Protein AF-A0A1G2HFY3-F1 (afdb_monomer)

Nearest PDB structures (foldseek):
  5mmm-assembly1_y  TM=8.370E-01  e=3.121E-04  Spinacia oleracea
  6eri-assembly1_BV  TM=7.528E-01  e=1.557E-04  Spinacia oleracea
  5x8r-assembly1_y  TM=8.459E-01  e=1.038E-03  Spinacia oleracea
  8dg5-assembly1_K  TM=4.326E-01  e=1.440E-01  Drosophila melanogaster
  6sgb-assembly1_CE  TM=4.659E-01  e=5.102E-01  Trypanosoma brucei brucei

Mean predicted aligned error: 10.02 Å

Secondary structure (DSSP, 8-state):
--HHHHHHHHHHHHHHHTT----S--TT-S--S-EEEEEEEEE---SSS-EEEEEEEEEPSSS-EEEEEEEESSHHHHHHHHHHHHHHHHHHHHHHHHHHHHHHHHHHHHHHHHSHHHHHHHHHHHTT-

pLDDT: mean 80.32, std 14.84, range [46.88, 96.19]

Structure (mmCIF, N/CA/C/O backbone):
data_AF-A0A1G2HFY3-F1
#
_entry.id   AF-A0A1G2HFY3-F1
#
loop_
_atom_site.group_PDB
_atom_site.id
_atom_site.type_symbol
_atom_site.label_atom_id
_atom_site.label_alt_id
_atom_site.label_comp_id
_atom_site.label_asym_id
_atom_site.label_entity_id
_atom_site.label_seq_id
_atom_site.pdbx_PDB_ins_code
_atom_site.Cartn_x
_atom_site.Cartn_y
_atom_site.Cartn_z
_atom_site.occupancy
_atom_site.B_iso_or_equiv
_atom_site.auth_seq_id
_atom_site.auth_comp_id
_atom_site.auth_asym_id
_atom_site.auth_atom_id
_atom_site.pdbx_PDB_model_num
ATOM 1 N N . LEU A 1 1 ? -9.058 10.378 15.300 1.00 69.94 1 LEU A N 1
ATOM 2 C CA . LEU A 1 1 ? -8.125 9.244 15.103 1.00 69.94 1 LEU A CA 1
ATOM 3 C C . LEU A 1 1 ? -7.129 9.253 16.255 1.00 69.94 1 LEU A C 1
ATOM 5 O O . LEU A 1 1 ? -6.521 10.297 16.460 1.00 69.94 1 LEU A O 1
ATOM 9 N N . THR A 1 2 ? -7.012 8.173 17.028 1.00 87.06 2 THR A N 1
ATOM 10 C CA . THR A 1 2 ? -6.036 8.085 18.130 1.00 87.06 2 THR A CA 1
ATOM 11 C C . THR A 1 2 ? -4.617 7.875 17.593 1.0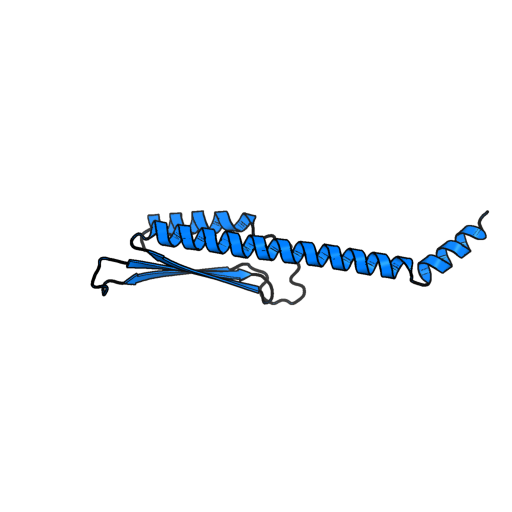0 87.06 2 THR A C 1
ATOM 13 O O . THR A 1 2 ? -4.435 7.358 16.486 1.00 87.06 2 THR A O 1
ATOM 16 N N . ASP A 1 3 ? -3.602 8.228 18.381 1.00 90.31 3 ASP A N 1
ATOM 17 C CA . ASP A 1 3 ? -2.189 8.063 17.996 1.00 90.31 3 ASP A CA 1
ATOM 18 C C . ASP A 1 3 ? -1.782 6.598 17.800 1.00 90.31 3 ASP A C 1
ATOM 20 O O . ASP A 1 3 ? -0.955 6.281 16.941 1.00 90.31 3 ASP A O 1
ATOM 24 N N . SER A 1 4 ? -2.426 5.681 18.526 1.00 89.44 4 SER A N 1
ATOM 25 C CA . SER A 1 4 ? -2.249 4.238 18.350 1.00 89.44 4 SER A CA 1
ATOM 26 C C . SER A 1 4 ? -2.654 3.774 16.948 1.00 89.44 4 SER A C 1
ATOM 28 O O . SER A 1 4 ? -1.927 3.016 16.309 1.00 89.44 4 SER A O 1
ATOM 30 N N . ILE A 1 5 ? -3.780 4.276 16.434 1.00 89.12 5 ILE A N 1
ATOM 31 C CA . ILE A 1 5 ? -4.275 3.929 15.098 1.00 89.12 5 ILE A CA 1
ATOM 32 C C . ILE A 1 5 ? -3.377 4.547 14.022 1.00 89.12 5 ILE A C 1
ATOM 34 O O . ILE A 1 5 ? -3.041 3.878 13.050 1.00 89.12 5 ILE A O 1
ATOM 38 N N . ARG A 1 6 ? -2.924 5.795 14.208 1.00 90.25 6 ARG A N 1
ATOM 39 C CA . ARG A 1 6 ? -1.967 6.439 13.288 1.00 90.25 6 ARG A CA 1
ATOM 40 C C . ARG A 1 6 ? -0.672 5.642 13.170 1.00 90.25 6 ARG A C 1
ATOM 42 O O . ARG A 1 6 ? -0.218 5.377 12.062 1.00 90.25 6 ARG A O 1
ATOM 49 N N . THR A 1 7 ? -0.108 5.234 14.305 1.00 93.31 7 THR A N 1
ATOM 50 C CA . THR A 1 7 ? 1.109 4.412 14.347 1.00 93.31 7 THR A CA 1
ATOM 51 C C . THR A 1 7 ? 0.910 3.098 13.599 1.00 93.31 7 THR A C 1
ATOM 53 O O . THR A 1 7 ? 1.754 2.716 12.791 1.00 93.31 7 THR A O 1
ATOM 56 N N . TYR A 1 8 ? -0.237 2.449 13.803 1.00 92.62 8 TYR A N 1
ATOM 57 C CA . TYR A 1 8 ? -0.568 1.201 13.128 1.00 92.62 8 TYR A CA 1
ATOM 58 C C . TYR A 1 8 ? -0.697 1.371 11.606 1.00 92.62 8 TYR A C 1
ATOM 60 O O . TYR A 1 8 ? -0.080 0.623 10.851 1.00 92.62 8 TYR A O 1
ATOM 68 N N . ILE A 1 9 ? -1.423 2.391 11.139 1.00 91.69 9 ILE A N 1
ATOM 69 C CA . ILE A 1 9 ? -1.545 2.705 9.704 1.00 91.69 9 ILE A CA 1
ATOM 70 C C . ILE A 1 9 ? -0.170 2.960 9.090 1.00 91.69 9 ILE A C 1
ATOM 72 O O . ILE A 1 9 ? 0.139 2.412 8.031 1.00 91.69 9 ILE A O 1
ATOM 76 N N . ASN A 1 10 ? 0.666 3.759 9.756 1.00 91.25 10 ASN A N 1
ATOM 77 C CA . ASN A 1 10 ? 2.010 4.066 9.278 1.00 91.25 10 ASN A CA 1
ATOM 78 C C . ASN A 1 10 ? 2.852 2.794 9.164 1.00 91.25 10 ASN A C 1
ATOM 80 O O . ASN A 1 10 ? 3.444 2.556 8.118 1.00 91.25 10 ASN A O 1
ATOM 84 N N . GLN A 1 11 ? 2.827 1.930 10.181 1.00 93.56 11 GLN A N 1
ATOM 85 C CA . GLN A 1 11 ? 3.529 0.646 10.154 1.00 93.56 11 GLN A CA 1
ATOM 86 C C . GLN A 1 11 ? 3.097 -0.217 8.958 1.00 93.56 11 GLN A C 1
ATOM 88 O O . GLN A 1 11 ? 3.946 -0.719 8.218 1.00 93.56 11 GLN A O 1
ATOM 93 N N . LYS A 1 12 ? 1.786 -0.364 8.729 1.00 90.81 12 LYS A N 1
ATOM 94 C CA . LYS A 1 12 ? 1.255 -1.160 7.609 1.00 90.81 12 LYS A CA 1
ATOM 95 C C . LYS A 1 12 ? 1.554 -0.534 6.251 1.00 90.81 12 LYS A C 1
ATOM 97 O O . LYS A 1 12 ? 1.806 -1.262 5.295 1.00 90.81 12 LYS A O 1
ATOM 102 N N . THR A 1 13 ? 1.575 0.791 6.169 1.00 87.75 13 THR A N 1
ATOM 103 C CA . THR A 1 13 ? 1.934 1.514 4.944 1.00 87.75 13 THR A CA 1
ATOM 104 C C . THR A 1 13 ? 3.420 1.336 4.628 1.00 87.75 13 THR A C 1
ATOM 106 O O . THR A 1 13 ? 3.754 0.987 3.501 1.00 87.75 13 THR A O 1
ATOM 109 N N . THR A 1 14 ? 4.308 1.441 5.621 1.00 89.44 14 THR A N 1
ATOM 110 C CA . THR A 1 14 ? 5.752 1.198 5.452 1.00 89.44 14 THR A CA 1
ATOM 111 C C . THR A 1 14 ? 6.055 -0.237 5.012 1.00 89.44 14 THR A C 1
ATOM 113 O O . THR A 1 14 ? 6.967 -0.469 4.221 1.00 89.44 14 THR A O 1
ATOM 116 N N . GLU A 1 15 ? 5.271 -1.235 5.438 1.00 89.88 15 GLU A N 1
ATOM 117 C CA . GLU A 1 15 ? 5.416 -2.604 4.917 1.00 89.88 15 GLU A CA 1
ATOM 118 C C . GLU A 1 15 ? 5.197 -2.703 3.397 1.00 89.88 15 GLU A C 1
ATOM 120 O O . GLU A 1 15 ? 5.703 -3.649 2.782 1.00 89.88 15 GLU A O 1
ATOM 125 N N . LEU A 1 16 ? 4.444 -1.779 2.789 1.00 88.00 16 LEU A N 1
ATOM 126 C CA . LEU A 1 16 ? 4.178 -1.762 1.349 1.00 88.00 16 LEU A CA 1
ATOM 127 C C . LEU A 1 16 ? 5.349 -1.197 0.539 1.00 88.00 16 LEU A C 1
ATOM 129 O O . LEU A 1 16 ? 5.491 -1.580 -0.626 1.00 88.00 16 LEU A O 1
ATOM 133 N N . ASP A 1 17 ? 6.229 -0.394 1.148 1.00 85.44 17 ASP A N 1
ATOM 134 C CA . ASP A 1 17 ? 7.382 0.233 0.481 1.00 85.44 17 ASP A CA 1
ATOM 135 C C . ASP A 1 17 ? 8.277 -0.799 -0.215 1.00 85.44 17 ASP A C 1
ATOM 137 O O . ASP A 1 17 ? 8.762 -0.577 -1.323 1.00 85.44 17 ASP A O 1
ATOM 141 N N . LYS A 1 18 ? 8.408 -2.002 0.360 1.00 84.50 18 LYS A N 1
ATOM 142 C CA . LYS A 1 18 ? 9.195 -3.105 -0.226 1.00 84.50 18 LYS A CA 1
ATOM 143 C C . LYS A 1 18 ? 8.696 -3.573 -1.601 1.00 84.50 18 LYS A C 1
ATOM 145 O O . LYS A 1 18 ? 9.437 -4.227 -2.334 1.00 84.50 18 LYS A O 1
ATOM 150 N N . PHE A 1 19 ? 7.442 -3.290 -1.954 1.00 82.62 19 PHE A N 1
ATOM 151 C CA . PHE A 1 19 ? 6.860 -3.634 -3.258 1.00 82.62 19 PHE A CA 1
ATOM 152 C C . PHE A 1 19 ? 6.886 -2.475 -4.251 1.00 82.62 19 PHE A C 1
ATOM 154 O O . PHE A 1 19 ? 6.655 -2.681 -5.447 1.00 82.62 19 PHE A O 1
ATOM 161 N N . ILE A 1 20 ? 7.187 -1.276 -3.768 1.00 78.62 20 ILE A N 1
ATOM 162 C CA . ILE A 1 20 ? 7.235 -0.050 -4.543 1.00 78.62 20 ILE A CA 1
ATOM 163 C C . ILE A 1 20 ? 8.674 0.109 -5.041 1.00 78.62 20 ILE A C 1
ATOM 165 O O . ILE A 1 20 ? 9.500 0.813 -4.476 1.00 78.62 20 ILE A O 1
ATOM 169 N N . ASN A 1 21 ? 9.002 -0.603 -6.122 1.00 67.69 21 ASN A N 1
ATOM 170 C CA . ASN A 1 21 ? 10.313 -0.496 -6.766 1.00 67.69 21 ASN A CA 1
ATOM 171 C C . ASN A 1 21 ? 10.331 0.708 -7.721 1.00 67.69 21 ASN A C 1
ATOM 173 O O . ASN A 1 21 ? 10.396 0.555 -8.945 1.00 67.69 21 ASN A O 1
ATOM 177 N N 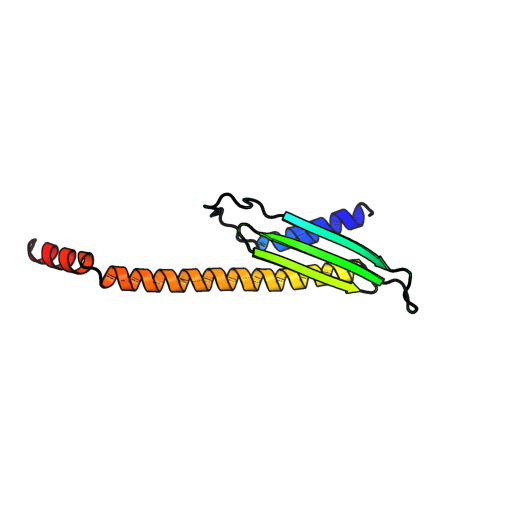. VAL A 1 22 ? 10.193 1.911 -7.161 1.00 61.81 22 VAL A N 1
ATOM 178 C CA . VAL A 1 22 ? 10.328 3.162 -7.910 1.00 61.81 22 VAL A CA 1
ATOM 179 C C . VAL A 1 22 ? 11.815 3.396 -8.124 1.00 61.81 22 VAL A C 1
ATOM 181 O O . VAL A 1 22 ? 12.507 4.022 -7.329 1.00 61.81 22 VAL A O 1
ATOM 184 N N . ARG A 1 23 ? 12.342 2.858 -9.223 1.00 55.00 23 ARG A N 1
ATOM 185 C CA . ARG A 1 23 ? 13.548 3.444 -9.809 1.00 55.00 23 ARG A CA 1
ATOM 186 C C . ARG A 1 23 ? 13.098 4.795 -10.348 1.00 55.00 23 ARG A C 1
ATOM 188 O O . ARG A 1 23 ? 12.159 4.819 -11.138 1.00 55.00 23 ARG A O 1
ATOM 195 N N . ASN A 1 24 ? 13.711 5.871 -9.858 1.00 46.88 24 ASN A N 1
ATOM 196 C CA . ASN A 1 24 ? 13.477 7.268 -10.234 1.00 46.88 24 ASN A CA 1
ATOM 197 C C . ASN A 1 24 ? 13.657 7.481 -11.752 1.00 46.88 24 ASN A C 1
ATOM 199 O O . ASN A 1 24 ? 14.657 8.026 -12.202 1.00 46.88 24 ASN A O 1
ATOM 203 N N . GLU A 1 25 ? 12.716 6.996 -12.553 1.00 48.53 25 GLU A N 1
ATOM 204 C CA . GLU A 1 25 ? 12.674 7.113 -14.012 1.00 48.53 25 GLU A CA 1
ATOM 205 C C . GLU A 1 25 ? 11.445 7.940 -14.425 1.00 48.53 25 GLU A C 1
ATOM 207 O O . GLU A 1 25 ? 10.850 7.699 -15.473 1.00 48.53 25 GLU A O 1
ATOM 212 N N . SER A 1 26 ? 11.039 8.925 -13.613 1.00 47.44 26 SER A N 1
ATOM 213 C CA . SER A 1 26 ? 10.103 9.955 -14.074 1.00 47.44 26 SER A CA 1
ATOM 214 C C . SER A 1 26 ? 10.852 10.929 -14.973 1.00 47.44 26 SER A C 1
ATOM 216 O O . SER A 1 26 ? 11.335 11.964 -14.526 1.00 47.44 26 SER A O 1
ATOM 218 N N . LEU A 1 27 ? 10.957 10.575 -16.253 1.00 48.34 27 LEU A N 1
ATOM 219 C CA . LEU A 1 27 ? 11.457 11.458 -17.309 1.00 48.34 27 LEU A CA 1
ATOM 220 C C . LEU A 1 27 ? 10.464 12.592 -17.641 1.00 48.34 27 LEU A C 1
ATOM 222 O O . LEU A 1 27 ? 10.867 13.591 -18.223 1.00 48.34 27 LEU A O 1
ATOM 226 N N . ASP A 1 28 ? 9.199 12.475 -17.210 1.00 50.81 28 ASP A N 1
ATOM 227 C CA . ASP A 1 28 ? 8.095 13.345 -17.649 1.00 50.81 28 ASP A CA 1
ATOM 228 C C . ASP A 1 28 ? 7.594 14.363 -16.601 1.00 50.81 28 ASP A C 1
ATOM 230 O O . ASP A 1 28 ? 6.546 14.979 -16.788 1.00 50.81 28 ASP A O 1
ATOM 234 N N . GLY A 1 29 ? 8.291 14.561 -15.476 1.00 51.28 29 GLY A N 1
ATOM 235 C CA . GLY A 1 29 ? 7.951 15.604 -14.484 1.00 51.28 29 GLY A CA 1
ATOM 236 C C . GLY A 1 29 ? 6.604 15.441 -13.752 1.00 51.28 29 GLY A C 1
ATOM 237 O O . GLY A 1 29 ? 6.292 16.223 -12.855 1.00 51.28 29 GLY A O 1
ATOM 238 N N . ARG A 1 30 ? 5.805 14.420 -14.083 1.00 52.25 30 ARG A N 1
ATOM 239 C CA . ARG A 1 30 ? 4.537 14.096 -13.418 1.00 52.25 30 ARG A CA 1
ATOM 240 C C . ARG A 1 30 ? 4.791 13.133 -12.261 1.00 52.25 30 ARG A C 1
ATOM 242 O O . ARG A 1 30 ? 5.191 11.993 -12.482 1.00 52.25 30 ARG A O 1
ATOM 249 N N . HIS A 1 31 ? 4.575 13.638 -11.046 1.00 53.69 31 HIS A N 1
ATOM 250 C CA . HIS A 1 31 ? 4.686 12.945 -9.756 1.00 53.69 31 HIS A CA 1
ATOM 251 C C . HIS A 1 31 ? 5.995 12.154 -9.602 1.00 53.69 31 HIS A C 1
ATOM 253 O O . HIS A 1 31 ? 6.085 10.976 -9.925 1.00 53.69 31 HIS A O 1
ATOM 259 N N . ALA A 1 32 ? 7.042 12.810 -9.098 1.00 59.66 32 ALA A N 1
ATOM 260 C CA . ALA A 1 32 ? 8.293 12.131 -8.745 1.00 59.66 32 ALA A CA 1
ATOM 261 C C . ALA A 1 32 ? 8.168 11.285 -7.462 1.00 59.66 32 ALA A C 1
ATOM 263 O O . ALA A 1 32 ? 9.030 10.458 -7.177 1.00 59.66 32 ALA A O 1
ATOM 264 N N . THR A 1 33 ? 7.103 11.499 -6.691 1.00 68.75 33 THR A N 1
ATOM 265 C CA . THR A 1 33 ? 6.893 10.941 -5.358 1.00 68.75 33 THR A CA 1
ATOM 266 C C . THR A 1 33 ? 5.750 9.935 -5.345 1.00 68.75 33 THR A C 1
ATOM 268 O O . THR A 1 33 ? 4.810 10.001 -6.136 1.00 68.75 33 THR A O 1
ATOM 271 N N . VAL A 1 34 ? 5.857 8.974 -4.432 1.00 81.56 34 VAL A N 1
ATOM 272 C CA . VAL A 1 34 ? 4.783 8.037 -4.106 1.00 81.56 34 VAL A CA 1
ATOM 273 C C . VAL A 1 34 ? 3.976 8.653 -2.974 1.00 81.56 34 VAL A C 1
ATOM 275 O O . VAL A 1 34 ? 4.544 9.009 -1.944 1.00 81.56 34 VAL A O 1
ATOM 278 N N . GLU A 1 35 ? 2.667 8.768 -3.156 1.00 86.75 35 GLU A N 1
ATOM 279 C CA . GLU A 1 35 ? 1.763 9.340 -2.157 1.00 86.75 35 GLU A CA 1
ATOM 280 C C . GLU A 1 35 ? 0.695 8.318 -1.779 1.00 86.75 35 GLU A C 1
ATOM 282 O O . GLU A 1 35 ? 0.084 7.704 -2.657 1.00 86.75 35 GLU A O 1
ATOM 287 N N . ALA A 1 36 ? 0.461 8.141 -0.480 1.00 89.50 36 ALA A N 1
ATOM 288 C CA . ALA A 1 36 ? -0.600 7.292 0.045 1.00 89.50 36 ALA A CA 1
ATOM 289 C C . ALA A 1 36 ? -1.657 8.159 0.736 1.00 89.50 36 ALA A C 1
ATOM 291 O O . ALA A 1 36 ? -1.363 8.883 1.686 1.00 89.50 36 ALA A O 1
ATOM 292 N N . PHE A 1 37 ? -2.893 8.066 0.259 1.00 92.38 37 PHE A N 1
ATOM 293 C CA . PHE A 1 37 ? -4.066 8.693 0.850 1.00 92.38 37 PHE A CA 1
ATOM 294 C C . PHE A 1 37 ? -4.833 7.621 1.609 1.00 92.38 37 PHE A C 1
ATOM 296 O O . PHE A 1 37 ? -5.165 6.587 1.032 1.00 92.38 37 PHE A O 1
ATOM 303 N N . VAL A 1 38 ? -5.073 7.854 2.896 1.00 93.12 38 VAL A N 1
ATOM 304 C CA . VAL A 1 38 ? -5.763 6.910 3.778 1.00 93.12 38 VAL A CA 1
ATOM 305 C C . VAL A 1 38 ? -7.032 7.567 4.291 1.00 93.12 38 VAL A C 1
ATOM 307 O O . VAL A 1 38 ? -6.973 8.637 4.898 1.00 93.12 38 VAL A O 1
ATOM 310 N N . GLU A 1 39 ? -8.160 6.905 4.085 1.00 92.88 39 GLU A N 1
ATOM 311 C CA . GLU A 1 39 ? -9.461 7.317 4.591 1.00 92.88 39 GLU A CA 1
ATOM 312 C C . GLU A 1 39 ? -10.031 6.222 5.491 1.00 92.88 39 GLU A C 1
ATOM 314 O O . GLU A 1 39 ? -9.992 5.035 5.173 1.00 92.88 39 GLU A O 1
ATOM 319 N N . ILE A 1 40 ? -10.522 6.624 6.663 1.00 91.44 40 ILE A N 1
ATOM 320 C CA . ILE A 1 40 ? -11.134 5.722 7.635 1.00 91.44 40 ILE A CA 1
ATOM 321 C C . ILE A 1 40 ? -12.462 6.324 8.051 1.00 91.44 40 ILE A C 1
ATOM 323 O O . ILE A 1 40 ? -12.511 7.460 8.527 1.00 91.44 40 ILE A O 1
ATOM 327 N N . ALA A 1 41 ? -13.519 5.531 7.938 1.00 88.94 41 ALA A N 1
ATOM 328 C CA . ALA A 1 41 ? -14.848 5.900 8.388 1.00 88.94 41 ALA A CA 1
ATOM 329 C C . ALA A 1 41 ? -15.417 4.830 9.325 1.00 88.94 41 ALA A C 1
ATOM 331 O O . ALA A 1 41 ? -15.074 3.652 9.259 1.00 88.94 41 ALA A O 1
ATOM 332 N N . ARG A 1 42 ? -16.308 5.251 10.220 1.00 86.19 42 ARG A N 1
ATOM 333 C CA . ARG A 1 42 ? -17.124 4.357 11.044 1.00 86.19 42 ARG A CA 1
ATOM 334 C C . ARG A 1 42 ? -18.577 4.610 10.689 1.00 86.19 42 ARG A C 1
ATOM 336 O O . ARG A 1 42 ? -19.038 5.744 10.795 1.00 86.19 42 ARG A O 1
ATOM 343 N N . SER A 1 43 ? -19.293 3.567 10.294 1.00 73.56 43 SER A N 1
ATOM 344 C CA . SER A 1 43 ? -20.731 3.645 10.067 1.00 73.56 43 SER A CA 1
ATOM 345 C C . SER A 1 43 ? -21.472 3.187 11.321 1.00 73.56 43 SER A C 1
ATOM 347 O O . SER A 1 43 ? -21.350 2.036 11.736 1.00 73.56 43 SER A O 1
ATOM 349 N N . MET A 1 44 ? -22.243 4.099 11.923 1.00 66.44 44 MET A N 1
ATOM 350 C CA . MET A 1 44 ? -23.069 3.838 13.115 1.00 66.44 44 MET A CA 1
ATOM 351 C C . MET A 1 44 ? -24.525 3.463 12.778 1.00 66.44 44 MET A C 1
ATOM 353 O O . MET A 1 44 ? -25.315 3.190 13.676 1.00 66.44 44 MET A O 1
ATOM 357 N N . HIS A 1 45 ? -24.904 3.450 11.495 1.00 59.97 45 HIS A N 1
ATOM 358 C CA . HIS A 1 45 ? -26.301 3.299 11.055 1.00 59.97 45 HIS A CA 1
ATOM 359 C C . HIS A 1 45 ? -26.664 1.895 10.544 1.00 59.97 45 HIS A C 1
ATOM 361 O O . HIS A 1 45 ? -27.686 1.719 9.876 1.00 59.97 45 HIS A O 1
ATOM 367 N N . HIS A 1 46 ? -25.869 0.869 10.852 1.00 59.47 46 HIS A N 1
ATOM 368 C CA . HIS A 1 46 ? -26.215 -0.503 10.488 1.00 59.47 46 HIS A CA 1
ATOM 369 C C . HIS A 1 46 ? -27.080 -1.163 11.567 1.00 59.47 46 HIS A C 1
ATOM 371 O O . HIS A 1 46 ? -26.791 -1.107 12.757 1.00 59.47 46 HIS A O 1
ATOM 377 N N . ARG A 1 47 ? -28.140 -1.867 11.145 1.00 61.22 47 ARG A N 1
ATOM 378 C CA . ARG A 1 47 ? -29.020 -2.653 12.038 1.00 61.22 47 ARG A CA 1
ATOM 379 C C . ARG A 1 47 ? -28.304 -3.825 12.742 1.00 61.22 47 ARG A C 1
ATOM 381 O O . ARG A 1 47 ? -28.901 -4.464 13.602 1.00 61.22 47 ARG A O 1
ATOM 388 N N . LYS A 1 48 ? -27.054 -4.124 12.367 1.00 56.88 48 LYS A N 1
ATOM 389 C CA . LYS A 1 48 ? -26.182 -5.154 12.949 1.00 56.88 48 LYS A CA 1
ATOM 390 C C . LYS A 1 48 ? -24.795 -4.557 13.231 1.00 56.88 48 LYS A C 1
ATOM 392 O O . LYS A 1 48 ? -23.909 -4.682 12.398 1.00 56.88 48 LYS A O 1
ATOM 397 N N . GLY A 1 49 ? -24.632 -3.947 14.404 1.00 65.62 49 GLY A N 1
ATOM 398 C CA . GLY A 1 49 ? -23.329 -3.568 14.962 1.00 65.62 49 GLY A CA 1
ATOM 399 C C . GLY A 1 49 ? -22.594 -2.421 14.261 1.00 65.62 49 GLY A C 1
ATOM 400 O O . GLY A 1 49 ? -23.011 -1.917 13.219 1.00 65.62 49 GLY A O 1
ATOM 401 N N . ASP A 1 50 ? -21.490 -2.006 14.881 1.00 74.69 50 ASP A N 1
ATOM 402 C CA . ASP A 1 50 ? -20.547 -1.055 14.301 1.00 74.69 50 ASP A CA 1
ATOM 403 C C . ASP A 1 50 ? -19.802 -1.680 13.119 1.00 74.69 50 ASP A C 1
ATOM 405 O O . ASP A 1 50 ? -19.391 -2.841 13.175 1.00 74.69 50 ASP A O 1
ATOM 409 N N . VAL A 1 51 ? -19.600 -0.892 12.062 1.00 85.06 51 VAL A N 1
ATOM 410 C CA . VAL A 1 51 ? -18.800 -1.300 10.905 1.00 85.06 51 VAL A CA 1
ATOM 411 C C . VAL A 1 51 ? -17.765 -0.223 10.600 1.00 85.06 51 VAL A C 1
ATOM 413 O O . VAL A 1 51 ? -18.080 0.970 10.546 1.00 85.06 51 VAL A O 1
ATOM 416 N N . PHE A 1 52 ? -16.523 -0.649 10.408 1.00 91.19 52 PHE A N 1
ATOM 417 C CA . PHE A 1 52 ? -15.388 0.191 10.058 1.00 91.19 52 PHE A CA 1
ATOM 418 C C . PHE A 1 52 ? -15.080 0.057 8.572 1.00 91.19 52 PHE A C 1
ATOM 420 O O . PHE A 1 52 ? -15.008 -1.044 8.032 1.00 91.19 52 PHE A O 1
ATOM 427 N N . TYR A 1 53 ? -14.886 1.196 7.926 1.00 91.81 53 TYR A N 1
ATOM 428 C CA . TYR A 1 53 ? -14.468 1.319 6.542 1.00 91.81 53 TYR A CA 1
ATOM 429 C C . TYR A 1 53 ? -13.040 1.849 6.504 1.00 91.81 53 TYR A C 1
ATOM 431 O O . TYR A 1 53 ? -12.725 2.830 7.184 1.00 91.81 53 TYR A O 1
ATOM 439 N N . ALA A 1 54 ? -12.192 1.212 5.707 1.00 94.44 54 ALA A N 1
ATOM 440 C CA . ALA A 1 54 ? -10.850 1.678 5.409 1.00 94.44 54 ALA A CA 1
ATOM 441 C C . ALA A 1 54 ? -10.666 1.724 3.892 1.00 94.44 54 ALA A C 1
ATOM 443 O O . ALA A 1 54 ? -10.928 0.743 3.200 1.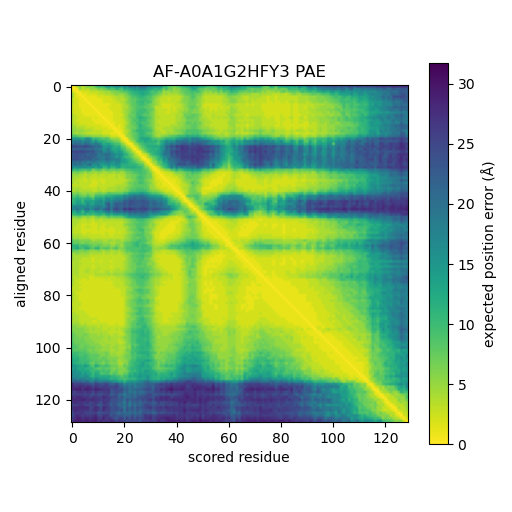00 94.44 54 ALA A O 1
ATOM 444 N N . GLU A 1 55 ? -10.172 2.846 3.387 1.00 94.69 55 GLU A N 1
ATOM 445 C CA . GLU A 1 55 ? -9.758 3.021 2.002 1.00 94.69 55 GLU A CA 1
ATOM 446 C C . GLU A 1 55 ? -8.318 3.520 1.976 1.00 94.69 55 GLU A C 1
ATOM 448 O O . GLU A 1 55 ? -7.937 4.425 2.721 1.00 94.69 55 GLU A O 1
ATOM 453 N N . VAL A 1 56 ? -7.508 2.942 1.092 1.00 95.00 56 VAL A N 1
ATOM 454 C CA . VAL A 1 56 ? -6.171 3.452 0.807 1.00 95.00 56 VAL A CA 1
ATOM 455 C C . VAL A 1 56 ? -5.973 3.581 -0.696 1.00 95.00 56 VAL A C 1
ATOM 457 O O . VAL A 1 56 ? -6.116 2.615 -1.453 1.00 95.00 56 VAL A O 1
ATOM 460 N N . GLN A 1 57 ? -5.582 4.778 -1.123 1.00 93.69 57 GLN A N 1
ATOM 461 C CA . GLN A 1 57 ? -5.192 5.088 -2.490 1.00 93.69 57 GLN A CA 1
ATOM 462 C C . GLN A 1 57 ? -3.701 5.432 -2.546 1.00 93.69 57 GLN A C 1
ATOM 464 O O . GLN A 1 57 ? -3.261 6.435 -1.994 1.00 93.69 57 GLN A O 1
ATOM 469 N N . ILE A 1 58 ? -2.925 4.631 -3.273 1.00 90.56 58 ILE A N 1
ATOM 470 C CA . ILE A 1 58 ? -1.512 4.880 -3.563 1.00 90.56 58 ILE A CA 1
ATOM 471 C C . ILE A 1 58 ? -1.385 5.439 -4.977 1.00 90.56 58 ILE A C 1
ATOM 473 O O . ILE A 1 58 ? -1.771 4.793 -5.959 1.00 90.56 58 ILE A O 1
ATOM 477 N N . ARG A 1 59 ? -0.806 6.632 -5.090 1.00 87.69 59 ARG A N 1
ATOM 478 C CA . ARG A 1 59 ? -0.389 7.234 -6.357 1.00 87.69 59 ARG A CA 1
ATOM 479 C C . ARG A 1 59 ? 1.088 6.946 -6.562 1.00 87.69 59 ARG A C 1
ATOM 481 O O . ARG A 1 59 ? 1.909 7.293 -5.717 1.00 87.69 59 ARG A O 1
ATOM 488 N N . MET A 1 60 ? 1.414 6.271 -7.659 1.00 81.62 60 MET A N 1
ATOM 489 C CA . MET A 1 60 ? 2.798 6.035 -8.058 1.00 81.62 60 MET A CA 1
ATOM 490 C C . MET A 1 60 ? 3.213 7.023 -9.151 1.00 81.62 60 MET A C 1
ATOM 492 O O . MET A 1 60 ? 2.346 7.582 -9.825 1.00 81.62 60 MET A O 1
ATOM 496 N N . PRO A 1 61 ? 4.527 7.209 -9.360 1.00 74.88 61 PRO A N 1
ATOM 497 C CA . PRO A 1 61 ? 5.027 8.020 -10.457 1.00 74.88 61 PRO A CA 1
ATOM 498 C C . PRO A 1 61 ? 4.469 7.611 -11.824 1.00 74.88 61 PRO A C 1
ATOM 500 O O . PRO A 1 61 ? 4.367 6.419 -12.139 1.00 74.88 61 PRO A O 1
ATOM 503 N N . GLY A 1 62 ? 4.125 8.613 -12.638 1.00 73.75 62 GLY A N 1
ATOM 504 C CA . GLY A 1 62 ? 3.383 8.440 -13.891 1.00 73.75 62 GLY A CA 1
ATOM 505 C C . GLY A 1 62 ? 1.866 8.327 -13.685 1.00 73.75 62 GLY A C 1
ATOM 506 O O . GLY A 1 62 ? 1.307 8.912 -12.763 1.00 73.75 62 GLY A O 1
ATOM 507 N N . ASP A 1 63 ? 1.192 7.570 -14.557 1.00 73.94 63 ASP A N 1
ATOM 508 C CA . ASP A 1 63 ? -0.280 7.464 -14.573 1.00 73.94 63 ASP A CA 1
ATOM 509 C C . ASP A 1 63 ? -0.829 6.295 -13.729 1.00 73.94 63 ASP A C 1
ATOM 511 O O . ASP A 1 63 ? -2.023 5.988 -13.761 1.00 73.94 63 ASP A O 1
ATOM 515 N N . PHE A 1 64 ? 0.030 5.581 -12.994 1.00 81.44 64 PHE A N 1
ATOM 516 C CA . PHE A 1 64 ? -0.391 4.385 -12.270 1.00 81.44 64 PHE A CA 1
ATOM 517 C C . PHE A 1 64 ? -0.864 4.709 -10.850 1.00 81.44 64 PHE A C 1
ATOM 519 O O . PHE A 1 64 ? -0.106 5.190 -10.008 1.00 81.44 64 PHE A O 1
ATOM 526 N N . THR A 1 65 ? -2.116 4.360 -10.556 1.00 88.19 65 THR A N 1
ATOM 527 C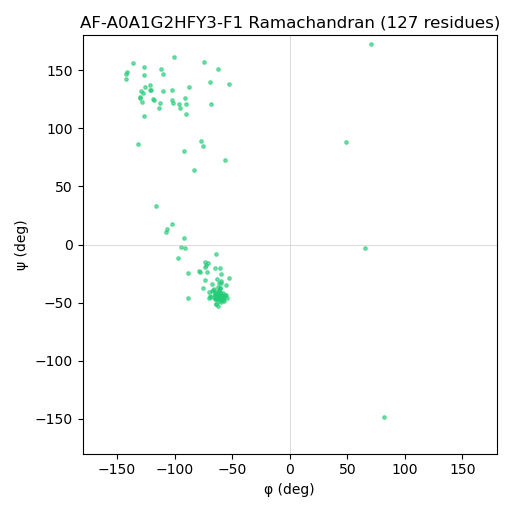 CA . THR A 1 65 ? -2.715 4.487 -9.224 1.00 88.19 65 THR A CA 1
ATOM 528 C C . THR A 1 65 ? -3.318 3.155 -8.779 1.00 88.19 65 THR A C 1
ATOM 530 O O . THR A 1 65 ? -3.810 2.370 -9.594 1.00 88.19 65 THR A O 1
ATOM 5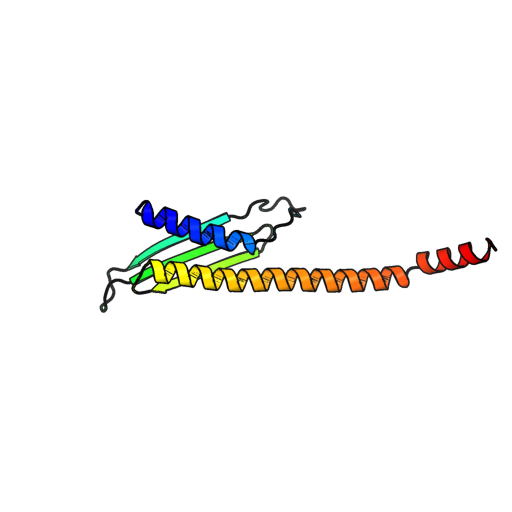33 N N . VAL A 1 66 ? -3.256 2.873 -7.477 1.00 91.62 66 VAL A N 1
ATOM 534 C CA . VAL A 1 66 ? -3.836 1.673 -6.864 1.00 91.62 66 VAL A CA 1
ATOM 535 C C . VAL A 1 66 ? -4.713 2.096 -5.703 1.00 91.62 66 VAL A C 1
ATOM 537 O O . VAL A 1 66 ? -4.230 2.717 -4.769 1.00 91.62 66 VAL A O 1
ATOM 540 N N . ARG A 1 67 ? -5.988 1.721 -5.746 1.00 94.31 67 ARG A N 1
ATOM 541 C CA . ARG A 1 67 ? -6.931 1.866 -4.632 1.00 94.31 67 ARG A CA 1
ATOM 542 C C . ARG A 1 67 ? -7.268 0.494 -4.064 1.00 94.31 67 ARG A C 1
ATOM 544 O O . ARG A 1 67 ? -7.308 -0.467 -4.833 1.00 94.31 67 ARG A O 1
ATOM 551 N N . ALA A 1 68 ? -7.506 0.399 -2.770 1.00 96.19 68 ALA A N 1
ATOM 552 C CA . ALA A 1 68 ? -8.112 -0.754 -2.116 1.00 96.19 68 ALA A CA 1
ATOM 553 C C . ALA A 1 68 ? -9.030 -0.250 -1.003 1.00 96.19 68 ALA A C 1
ATOM 555 O O . ALA A 1 68 ? -8.752 0.788 -0.401 1.00 96.19 68 ALA A O 1
ATOM 556 N N . GLU A 1 69 ? -10.118 -0.968 -0.761 1.00 95.19 69 GLU A N 1
ATOM 557 C CA . GLU A 1 69 ? -11.116 -0.609 0.242 1.00 95.19 69 GLU A CA 1
ATOM 558 C C . GLU A 1 69 ? -11.636 -1.867 0.934 1.00 95.19 69 GLU A C 1
ATOM 560 O O . GLU A 1 69 ? -11.791 -2.910 0.299 1.00 95.19 69 GLU A O 1
ATOM 565 N N . SER A 1 70 ? -11.894 -1.775 2.234 1.00 94.69 70 SER A N 1
ATOM 566 C CA . SER A 1 70 ? -12.496 -2.853 3.015 1.00 94.69 70 SER A CA 1
ATOM 567 C C . SER A 1 70 ? -13.479 -2.300 4.041 1.00 94.69 70 SER A C 1
ATOM 569 O O . SER A 1 70 ? -13.332 -1.188 4.550 1.00 94.69 70 SER A O 1
ATOM 571 N N . THR A 1 71 ? -14.506 -3.099 4.320 1.00 92.81 71 THR A N 1
ATOM 572 C CA . THR A 1 71 ? -15.560 -2.827 5.294 1.00 92.81 71 THR A CA 1
ATOM 573 C C . THR A 1 71 ? -15.654 -4.015 6.247 1.00 92.81 71 THR A C 1
ATOM 575 O O . THR A 1 71 ? -16.075 -5.093 5.830 1.00 92.81 71 THR A O 1
ATOM 578 N N . GLN A 1 72 ? -15.268 -3.835 7.512 1.00 92.25 72 GLN A N 1
ATOM 579 C CA . GLN A 1 72 ? -15.188 -4.914 8.504 1.00 92.25 72 GLN A CA 1
ATOM 580 C C . GLN A 1 72 ? -15.766 -4.509 9.868 1.00 92.25 72 GLN A C 1
ATOM 582 O O . GLN A 1 72 ? -15.797 -3.324 10.196 1.00 92.25 72 GLN A O 1
ATOM 587 N N . PRO A 1 73 ? -16.200 -5.470 10.708 1.00 90.12 73 PRO A N 1
ATOM 588 C CA . PRO A 1 73 ? -16.651 -5.191 12.077 1.00 90.12 73 PRO A CA 1
ATOM 589 C C . PRO A 1 73 ? -15.546 -4.661 13.001 1.00 90.12 73 PRO A C 1
ATOM 591 O O . PRO A 1 73 ? -15.843 -4.055 14.026 1.00 90.12 73 PRO A O 1
ATOM 594 N N . ASP A 1 74 ? -14.278 -4.890 12.648 1.00 90.69 74 ASP A N 1
ATOM 595 C CA . ASP A 1 74 ? -13.103 -4.426 13.382 1.00 90.69 74 ASP A CA 1
ATOM 596 C C . ASP A 1 74 ? -12.214 -3.547 12.487 1.00 90.69 74 ASP A C 1
ATOM 598 O O . ASP A 1 74 ? -11.979 -3.857 11.315 1.00 90.69 74 ASP A O 1
ATOM 602 N N . LEU A 1 75 ? -11.717 -2.439 13.043 1.00 90.44 75 LEU A N 1
ATOM 603 C CA . LEU A 1 75 ? -10.897 -1.475 12.308 1.00 90.44 75 LEU A CA 1
ATOM 604 C C . LEU A 1 75 ? -9.535 -2.049 11.900 1.00 90.44 75 LEU A C 1
ATOM 606 O O . LEU A 1 75 ? -9.065 -1.774 10.797 1.00 90.44 75 LEU A O 1
ATOM 610 N N . TYR A 1 76 ? -8.887 -2.818 12.776 1.00 92.69 76 TYR A N 1
ATOM 611 C CA . TYR A 1 76 ? -7.585 -3.411 12.477 1.00 92.69 76 TYR A CA 1
ATOM 612 C C . TYR A 1 76 ? -7.719 -4.443 11.362 1.00 92.69 76 TYR A C 1
ATOM 614 O O . TYR A 1 76 ? -6.895 -4.452 10.449 1.00 92.69 76 TYR A O 1
ATOM 622 N N . LEU A 1 77 ? -8.802 -5.225 11.375 1.00 93.88 77 LEU A N 1
ATOM 623 C CA . LEU A 1 77 ? -9.120 -6.161 10.299 1.00 93.88 77 LEU A CA 1
ATOM 624 C C . LEU A 1 77 ? -9.331 -5.444 8.957 1.00 93.88 77 LEU A C 1
ATOM 626 O O . LEU A 1 77 ? -8.767 -5.871 7.952 1.00 93.88 77 LEU A O 1
ATOM 630 N N . ALA A 1 78 ? -10.076 -4.331 8.936 1.00 94.00 78 ALA A N 1
ATOM 631 C CA . ALA A 1 78 ? -10.254 -3.530 7.720 1.00 94.00 78 ALA A CA 1
ATOM 632 C C . ALA A 1 78 ? -8.906 -3.031 7.165 1.00 94.00 78 ALA A C 1
ATOM 634 O O . ALA A 1 78 ? -8.651 -3.119 5.963 1.00 94.00 78 ALA A O 1
ATOM 635 N N . ILE A 1 79 ? -8.022 -2.533 8.037 1.00 93.88 79 ILE A N 1
ATOM 636 C CA . ILE A 1 79 ? -6.690 -2.043 7.647 1.00 93.88 79 ILE A CA 1
ATOM 637 C C . ILE A 1 79 ? -5.818 -3.186 7.108 1.00 93.88 79 ILE A C 1
ATOM 639 O O . ILE A 1 79 ? -5.142 -3.014 6.090 1.00 93.88 79 ILE A O 1
ATOM 643 N N . ASP A 1 80 ? -5.825 -4.346 7.766 1.00 95.25 80 ASP A N 1
ATOM 644 C CA . ASP A 1 80 ? -5.042 -5.510 7.343 1.00 95.25 80 ASP A CA 1
ATOM 645 C C . ASP A 1 80 ? -5.504 -6.049 5.983 1.00 95.25 80 ASP A C 1
ATOM 647 O O . ASP A 1 80 ? -4.667 -6.329 5.119 1.00 95.25 80 ASP A O 1
ATOM 651 N N . GLU A 1 81 ? -6.813 -6.112 5.733 1.00 95.88 81 GLU A N 1
ATOM 652 C CA . GLU A 1 81 ? -7.340 -6.522 4.428 1.00 95.88 81 GLU A CA 1
ATOM 653 C C . GLU A 1 81 ? -6.955 -5.552 3.310 1.00 95.88 81 GLU A C 1
ATOM 655 O O . GLU A 1 81 ? -6.497 -5.982 2.245 1.00 95.88 81 GLU A O 1
ATOM 660 N N . VAL A 1 82 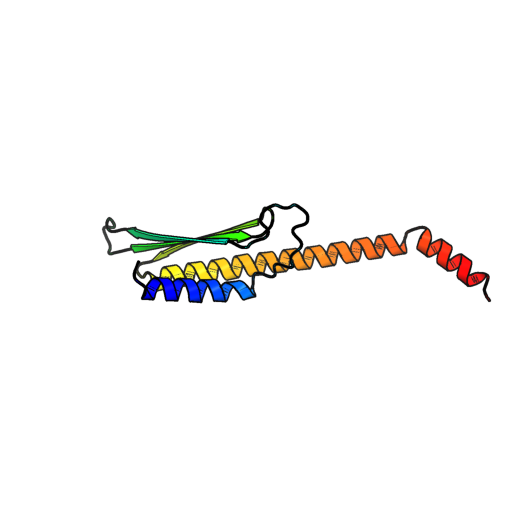? -7.070 -4.242 3.555 1.00 95.88 82 VAL A N 1
ATOM 661 C CA . VAL A 1 82 ? -6.641 -3.216 2.594 1.00 95.88 82 VAL A CA 1
ATOM 662 C C . VAL A 1 82 ? -5.151 -3.360 2.282 1.00 95.88 82 VAL A C 1
ATOM 664 O O . VAL A 1 82 ? -4.749 -3.316 1.114 1.00 95.88 82 VAL A O 1
ATOM 667 N N . LYS A 1 83 ? -4.316 -3.595 3.300 1.00 94.56 83 LYS A N 1
ATOM 668 C CA . LYS A 1 83 ? -2.877 -3.827 3.125 1.00 94.56 83 LYS A CA 1
ATOM 669 C C . LYS A 1 83 ? -2.602 -5.050 2.250 1.00 94.56 83 LYS A C 1
ATOM 671 O O . LYS A 1 83 ? -1.777 -4.980 1.333 1.00 94.56 83 LYS A O 1
ATOM 676 N N . ASP A 1 84 ? -3.264 -6.170 2.514 1.00 95.56 84 ASP A N 1
ATOM 677 C CA . ASP A 1 84 ? -3.054 -7.412 1.768 1.00 95.56 84 ASP A CA 1
ATOM 678 C C . ASP A 1 84 ? -3.504 -7.287 0.308 1.00 95.56 84 ASP A C 1
ATOM 680 O O . ASP A 1 84 ? -2.814 -7.759 -0.612 1.00 95.56 84 ASP A O 1
ATOM 684 N N . GLU A 1 85 ? -4.607 -6.580 0.066 1.00 95.56 85 GLU A N 1
ATOM 685 C CA . GLU A 1 85 ? -5.067 -6.278 -1.281 1.00 95.56 85 GLU A CA 1
ATOM 686 C C . GLU A 1 85 ? -4.075 -5.375 -2.033 1.00 95.56 85 GLU A C 1
ATOM 688 O O . GLU A 1 85 ? -3.684 -5.692 -3.168 1.00 95.56 85 GLU A O 1
ATOM 693 N N . LEU A 1 86 ? -3.601 -4.295 -1.404 1.00 94.38 86 LEU A N 1
ATOM 694 C CA . LEU A 1 86 ? -2.581 -3.416 -1.982 1.00 94.38 86 LEU A CA 1
ATOM 695 C C . LEU A 1 86 ? -1.298 -4.176 -2.292 1.00 94.38 86 LEU A C 1
ATOM 697 O O . LEU A 1 86 ? -0.777 -4.069 -3.404 1.00 94.38 86 LEU A O 1
ATOM 701 N N . GLN A 1 87 ? -0.823 -5.011 -1.368 1.00 93.94 87 GLN A N 1
ATOM 702 C CA . GLN A 1 87 ? 0.346 -5.858 -1.579 1.00 93.94 87 GLN A CA 1
ATOM 703 C C . GLN A 1 87 ? 0.185 -6.720 -2.840 1.00 93.94 87 GLN A C 1
ATOM 705 O O . GLN A 1 87 ? 1.105 -6.814 -3.662 1.00 93.94 87 GLN A O 1
ATOM 710 N N . ARG A 1 88 ? -0.977 -7.356 -3.027 1.00 93.31 88 ARG A N 1
ATOM 711 C CA . ARG A 1 88 ? -1.253 -8.185 -4.209 1.00 93.31 88 ARG A CA 1
ATOM 712 C C . ARG A 1 88 ? -1.239 -7.356 -5.494 1.00 93.31 88 ARG A C 1
ATOM 714 O O . ARG A 1 88 ? -0.641 -7.782 -6.490 1.00 93.31 88 ARG A O 1
ATOM 721 N N . ARG A 1 89 ? -1.874 -6.182 -5.485 1.00 91.88 89 ARG A N 1
ATOM 722 C CA . ARG A 1 89 ? -1.939 -5.269 -6.639 1.00 91.88 89 ARG A CA 1
ATOM 723 C C . ARG A 1 89 ? -0.547 -4.727 -7.004 1.00 91.88 89 ARG A C 1
ATOM 725 O O . ARG A 1 89 ? -0.172 -4.783 -8.178 1.00 91.88 89 ARG A O 1
ATOM 732 N N . LEU A 1 90 ? 0.258 -4.326 -6.018 1.00 89.69 90 LEU A N 1
ATOM 733 C CA . LEU A 1 90 ? 1.635 -3.845 -6.198 1.00 89.69 90 LEU A CA 1
ATOM 734 C C . LEU A 1 90 ? 2.571 -4.938 -6.740 1.00 89.69 90 LEU A C 1
ATOM 736 O O . LEU A 1 90 ? 3.276 -4.714 -7.727 1.00 89.69 90 LEU A O 1
ATOM 740 N N . LYS A 1 91 ? 2.521 -6.159 -6.186 1.00 89.25 91 LYS A N 1
ATOM 741 C CA . LYS A 1 91 ? 3.285 -7.311 -6.713 1.00 89.25 91 LYS A CA 1
ATOM 742 C C . LYS A 1 91 ? 2.952 -7.586 -8.180 1.00 89.25 91 LYS A C 1
ATOM 744 O O . LYS A 1 91 ? 3.850 -7.775 -9.003 1.00 89.25 91 LYS A O 1
ATOM 749 N N . LYS A 1 92 ? 1.660 -7.574 -8.528 1.00 88.50 92 LYS A N 1
ATOM 750 C CA . LYS A 1 92 ? 1.193 -7.779 -9.908 1.00 88.50 92 LYS A CA 1
ATOM 751 C C . LYS A 1 92 ? 1.720 -6.693 -10.848 1.00 88.50 92 LYS A C 1
ATOM 753 O O . LYS A 1 92 ? 2.103 -7.006 -11.975 1.00 88.50 92 LYS A O 1
ATOM 758 N N . TYR A 1 93 ? 1.754 -5.440 -10.401 1.00 84.94 93 TYR A N 1
ATOM 759 C CA . TYR A 1 93 ? 2.304 -4.331 -11.179 1.00 84.94 93 TYR A CA 1
ATOM 760 C C . TYR A 1 93 ? 3.809 -4.495 -11.435 1.00 84.94 93 TYR A C 1
ATOM 762 O O . TYR A 1 93 ? 4.238 -4.488 -12.591 1.00 84.94 93 TYR A O 1
ATOM 770 N N . SER A 1 94 ? 4.598 -4.745 -10.388 1.00 82.25 94 SER A N 1
ATOM 771 C CA . SER A 1 94 ? 6.048 -4.961 -10.501 1.00 82.25 94 SER A CA 1
ATOM 772 C C . SER A 1 94 ? 6.397 -6.128 -11.442 1.00 82.25 94 SER A C 1
ATOM 774 O O . SER A 1 94 ? 7.268 -6.012 -12.315 1.00 82.25 94 SER A O 1
ATOM 776 N N . GLY A 1 95 ? 5.642 -7.231 -11.359 1.00 85.19 95 GLY A N 1
ATOM 777 C CA . GLY A 1 95 ? 5.788 -8.369 -12.270 1.00 85.19 95 GLY A CA 1
ATOM 778 C C . GLY A 1 95 ? 5.529 -8.004 -13.737 1.00 85.19 95 GLY A C 1
ATOM 779 O O . GLY A 1 95 ? 6.309 -8.378 -14.616 1.00 85.19 95 GLY A O 1
ATOM 780 N N . LYS A 1 96 ? 4.481 -7.214 -14.016 1.00 84.88 96 LYS A N 1
ATOM 781 C CA . LYS A 1 96 ? 4.177 -6.727 -15.375 1.00 84.88 96 LYS A CA 1
ATOM 782 C C . LYS A 1 96 ? 5.287 -5.831 -15.930 1.00 84.88 96 LYS A C 1
ATOM 784 O O . LYS A 1 96 ? 5.676 -6.010 -17.086 1.00 84.88 96 LYS A O 1
ATOM 789 N N . GLN A 1 97 ? 5.812 -4.913 -15.119 1.00 82.19 97 GLN A N 1
ATOM 790 C CA . GLN A 1 97 ? 6.902 -4.012 -15.512 1.00 82.19 97 GLN A CA 1
ATOM 791 C C . GLN A 1 97 ? 8.173 -4.797 -15.861 1.00 82.19 97 GLN A C 1
ATOM 793 O O . GLN A 1 97 ? 8.782 -4.573 -16.907 1.00 82.19 97 GLN A O 1
ATOM 798 N N . THR A 1 98 ? 8.529 -5.783 -15.038 1.00 85.12 98 THR A N 1
ATOM 799 C CA . THR A 1 98 ? 9.692 -6.651 -15.279 1.00 85.12 98 THR A CA 1
ATOM 800 C C . THR A 1 98 ? 9.529 -7.463 -16.565 1.00 85.12 98 THR A C 1
ATOM 802 O O . THR A 1 98 ? 10.423 -7.486 -17.413 1.00 85.12 98 THR A O 1
ATOM 805 N N . ALA A 1 99 ? 8.359 -8.075 -16.767 1.00 86.06 99 ALA A N 1
ATOM 806 C CA . ALA A 1 99 ? 8.064 -8.834 -17.980 1.00 86.06 99 ALA A CA 1
ATOM 807 C C . ALA A 1 99 ? 8.094 -7.961 -19.249 1.00 86.06 99 ALA A C 1
ATOM 809 O O . ALA A 1 99 ? 8.541 -8.418 -20.303 1.00 86.06 99 ALA A O 1
ATOM 810 N N . ARG A 1 100 ? 7.636 -6.704 -19.168 1.00 85.94 100 ARG A N 1
ATOM 811 C CA . ARG A 1 100 ? 7.745 -5.723 -20.259 1.00 85.94 100 ARG A CA 1
ATOM 812 C C . ARG A 1 100 ? 9.210 -5.438 -20.597 1.00 85.94 100 ARG A C 1
ATOM 814 O O . ARG A 1 100 ? 9.607 -5.698 -21.727 1.00 85.94 100 ARG A O 1
ATOM 821 N N . ARG A 1 101 ? 10.035 -5.079 -19.605 1.00 84.06 101 ARG A N 1
ATOM 822 C CA . ARG A 1 101 ? 11.476 -4.812 -19.795 1.00 84.06 101 ARG A CA 1
ATOM 823 C C . ARG A 1 101 ? 12.215 -5.983 -20.451 1.00 84.06 101 ARG A C 1
ATOM 825 O O . ARG A 1 101 ? 13.015 -5.781 -21.361 1.00 84.06 101 ARG A O 1
ATOM 832 N N . ILE A 1 102 ? 11.933 -7.217 -20.028 1.00 89.19 102 ILE A N 1
ATOM 833 C CA . ILE A 1 102 ? 12.556 -8.417 -20.612 1.00 89.19 102 ILE A CA 1
ATOM 834 C C . ILE A 1 102 ? 12.175 -8.577 -22.090 1.00 89.19 102 ILE A C 1
ATOM 836 O O . ILE A 1 102 ? 13.030 -8.922 -22.911 1.00 89.19 102 ILE A O 1
ATOM 840 N N . ARG A 1 103 ? 10.905 -8.347 -22.444 1.00 89.75 103 ARG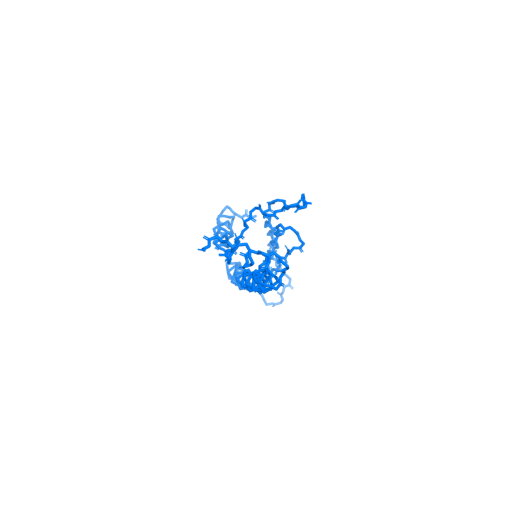 A N 1
ATOM 841 C CA . ARG A 1 103 ? 10.440 -8.417 -23.839 1.00 89.75 103 ARG A CA 1
ATOM 842 C C . ARG A 1 103 ? 11.092 -7.337 -24.694 1.00 89.75 103 ARG A C 1
ATOM 844 O O . ARG A 1 103 ? 11.609 -7.665 -25.762 1.00 89.75 103 ARG A O 1
ATOM 851 N N . ASP A 1 104 ? 11.152 -6.113 -24.186 1.00 88.81 104 ASP A N 1
ATOM 852 C CA . ASP A 1 104 ? 11.759 -4.978 -24.881 1.00 88.81 104 ASP A CA 1
ATOM 853 C C . ASP A 1 104 ? 13.250 -5.240 -25.137 1.00 88.81 104 ASP A C 1
ATOM 855 O O . ASP A 1 104 ? 13.704 -5.180 -26.278 1.00 88.81 104 ASP A O 1
ATOM 859 N N . TYR A 1 105 ? 14.006 -5.673 -24.120 1.00 90.62 10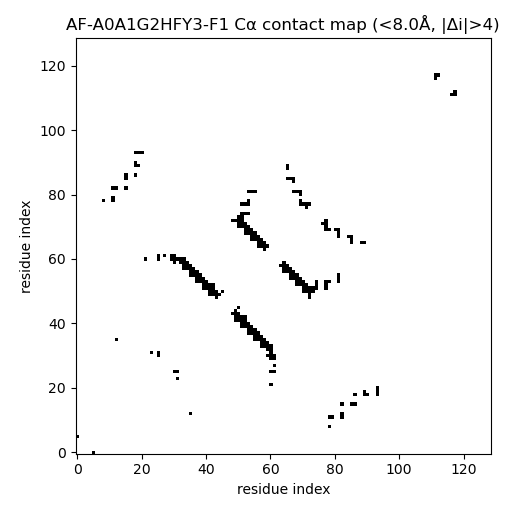5 TYR A N 1
ATOM 860 C CA . TYR A 1 105 ? 15.416 -6.053 -24.279 1.00 90.62 105 TYR A CA 1
ATOM 861 C C . TYR A 1 105 ? 15.618 -7.138 -25.348 1.00 90.62 105 TYR A C 1
ATOM 863 O O . TYR A 1 105 ? 16.530 -7.046 -26.172 1.00 90.62 105 TYR A O 1
ATOM 871 N N . ARG A 1 106 ? 14.766 -8.174 -25.370 1.00 90.62 106 ARG A N 1
ATOM 872 C CA . ARG A 1 106 ? 14.839 -9.246 -26.381 1.00 90.62 106 ARG A CA 1
ATOM 873 C C . ARG A 1 106 ? 14.581 -8.714 -27.788 1.00 90.62 106 ARG A C 1
ATOM 875 O O . ARG A 1 106 ? 15.277 -9.121 -28.721 1.00 90.62 106 ARG A O 1
ATOM 882 N N . PHE A 1 107 ? 13.618 -7.809 -27.936 1.00 90.31 107 PHE A N 1
ATOM 883 C CA . PHE A 1 107 ? 13.311 -7.156 -29.203 1.00 90.31 107 PHE A CA 1
ATOM 884 C C . PHE A 1 107 ? 14.482 -6.291 -29.687 1.00 90.31 107 PHE A C 1
ATOM 886 O O . PHE A 1 107 ? 14.986 -6.515 -30.789 1.00 90.31 107 PHE A O 1
ATOM 893 N N . PHE A 1 108 ? 15.009 -5.405 -28.836 1.00 88.44 108 PHE A N 1
ATOM 894 C CA . PHE A 1 108 ? 16.173 -4.574 -29.161 1.00 88.44 108 PHE A CA 1
ATOM 895 C C . PHE A 1 108 ? 17.416 -5.408 -29.482 1.00 88.44 108 PHE A C 1
ATOM 897 O O . PHE A 1 108 ? 18.109 -5.130 -30.459 1.00 88.44 108 PHE A O 1
ATOM 904 N N . LYS A 1 109 ? 17.670 -6.493 -28.739 1.00 88.19 109 LYS A N 1
ATOM 905 C CA . 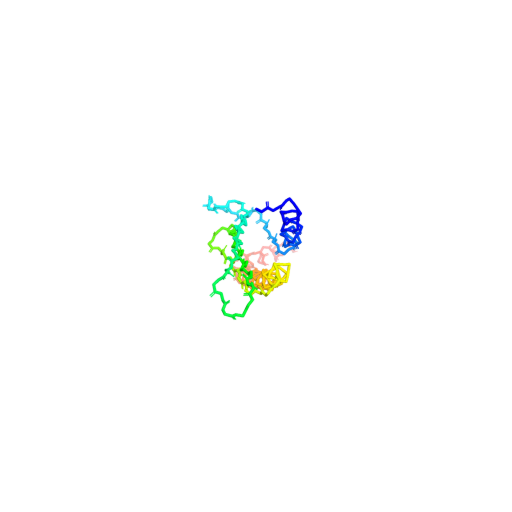LYS A 1 109 ? 18.761 -7.436 -29.034 1.00 88.19 109 LYS A CA 1
ATOM 906 C C . LYS A 1 109 ? 18.603 -8.083 -30.412 1.00 88.19 109 LYS A C 1
ATOM 908 O O . LYS A 1 109 ? 19.602 -8.303 -31.095 1.00 88.19 109 LYS A O 1
ATOM 913 N N . LYS A 1 110 ? 17.373 -8.404 -30.829 1.00 85.38 110 LYS A N 1
ATOM 914 C CA . LYS A 1 110 ? 17.090 -8.948 -32.165 1.00 85.38 110 LYS A CA 1
ATOM 915 C C . LYS A 1 110 ? 17.339 -7.896 -33.248 1.00 85.38 110 LYS A C 1
ATOM 917 O O . LYS A 1 110 ? 18.022 -8.207 -34.219 1.00 85.38 110 LYS A O 1
ATOM 922 N N . ILE A 1 111 ? 16.876 -6.660 -33.051 1.00 87.12 111 ILE A N 1
ATOM 923 C CA . ILE A 1 111 ? 17.129 -5.538 -33.973 1.00 87.12 111 ILE A CA 1
ATOM 924 C C . ILE A 1 111 ? 18.628 -5.270 -34.117 1.00 87.12 111 ILE A C 1
ATOM 926 O O . ILE A 1 111 ? 19.133 -5.229 -35.235 1.00 87.12 111 ILE A O 1
ATOM 930 N N . ALA A 1 112 ? 19.358 -5.152 -33.007 1.00 82.19 112 ALA A N 1
ATOM 931 C CA . ALA A 1 112 ? 20.793 -4.875 -33.016 1.00 82.19 112 ALA A CA 1
ATOM 932 C C . ALA A 1 112 ? 21.604 -5.953 -33.757 1.00 82.19 112 ALA A C 1
ATOM 934 O O . ALA A 1 112 ? 22.619 -5.647 -34.373 1.00 82.19 112 ALA A O 1
ATOM 935 N N . LYS A 1 113 ? 21.148 -7.213 -33.738 1.00 75.94 113 LYS A N 1
ATOM 936 C CA . LYS A 1 113 ? 21.758 -8.306 -34.513 1.00 75.94 113 LYS A CA 1
ATOM 937 C C . LYS A 1 113 ? 21.470 -8.229 -36.015 1.00 75.94 113 LYS A C 1
ATOM 939 O O . LYS A 1 113 ? 22.279 -8.722 -36.799 1.00 75.94 113 LYS A O 1
ATOM 944 N N . ILE A 1 114 ? 20.314 -7.690 -36.399 1.00 75.00 114 ILE A N 1
ATOM 945 C CA . ILE A 1 114 ? 19.851 -7.609 -37.793 1.00 75.00 114 ILE A CA 1
ATOM 946 C C . ILE A 1 114 ? 20.350 -6.323 -38.472 1.00 75.00 114 ILE A C 1
ATOM 948 O O . ILE A 1 114 ? 20.495 -6.301 -39.692 1.00 75.00 114 ILE A O 1
ATOM 952 N N . SER A 1 115 ? 20.647 -5.267 -37.707 1.00 69.44 115 SER A N 1
ATOM 953 C CA . SER A 1 115 ? 21.067 -3.977 -38.261 1.00 69.44 115 SER A CA 1
ATOM 954 C C . SER A 1 115 ? 22.380 -4.064 -39.056 1.00 69.44 115 SER A C 1
ATOM 956 O O . SER A 1 115 ? 23.260 -4.890 -38.790 1.00 69.44 115 SER A O 1
ATOM 958 N N . SER A 1 116 ? 22.519 -3.171 -40.042 1.00 59.56 116 SER A N 1
ATOM 959 C CA . SER A 1 116 ? 23.676 -3.071 -40.946 1.00 59.56 116 SER A CA 1
ATOM 960 C C . SER A 1 116 ? 25.017 -2.968 -40.209 1.00 59.56 116 SER A C 1
ATOM 962 O O . SER A 1 116 ? 26.017 -3.488 -40.700 1.00 59.56 116 SER A O 1
ATOM 964 N N . LEU A 1 117 ? 25.039 -2.404 -38.996 1.00 58.56 117 LEU A N 1
ATOM 965 C CA . LEU A 1 117 ? 26.227 -2.306 -38.141 1.00 58.56 117 LEU A CA 1
ATOM 966 C C . LEU A 1 117 ? 26.802 -3.682 -37.763 1.00 58.56 117 LEU A C 1
ATOM 968 O O . LEU A 1 117 ? 28.018 -3.861 -37.787 1.00 58.56 117 LEU A O 1
ATOM 972 N N . ALA A 1 118 ? 25.960 -4.691 -37.518 1.00 61.16 118 ALA A N 1
ATOM 973 C CA . ALA A 1 118 ? 26.409 -6.059 -37.238 1.00 61.16 118 ALA A CA 1
ATOM 974 C C . ALA A 1 118 ? 26.953 -6.793 -38.485 1.00 61.16 118 ALA A C 1
ATOM 976 O O . ALA A 1 118 ? 27.645 -7.814 -38.362 1.00 61.16 118 ALA A O 1
ATOM 977 N N . ARG A 1 119 ? 26.638 -6.301 -39.693 1.00 60.91 119 ARG A N 1
ATOM 978 C CA . ARG A 1 119 ? 27.169 -6.801 -40.975 1.00 60.91 119 ARG A CA 1
ATOM 979 C C . ARG A 1 119 ? 28.482 -6.099 -41.338 1.00 60.91 119 ARG A C 1
ATOM 981 O O . ARG A 1 119 ? 29.474 -6.776 -41.590 1.00 60.91 119 ARG A O 1
ATOM 988 N N . ILE A 1 120 ? 28.523 -4.772 -41.206 1.00 62.88 120 ILE A N 1
ATOM 989 C CA . ILE A 1 120 ? 29.703 -3.918 -41.435 1.00 62.88 120 ILE A CA 1
ATOM 990 C C . ILE A 1 120 ? 30.852 -4.278 -40.477 1.00 62.88 120 ILE A C 1
ATOM 992 O O . ILE A 1 120 ? 32.015 -4.350 -40.874 1.00 62.88 120 ILE A O 1
ATOM 996 N N . GLN A 1 121 ? 30.545 -4.585 -39.212 1.00 61.50 121 GLN A N 1
ATOM 997 C CA . GLN A 1 121 ? 31.556 -4.985 -38.227 1.00 61.50 121 GLN A CA 1
ATOM 998 C C . GLN A 1 121 ? 32.113 -6.402 -38.477 1.00 61.50 121 GLN A C 1
ATOM 1000 O O . GLN A 1 121 ? 33.245 -6.694 -38.088 1.00 61.50 121 GLN A O 1
ATOM 1005 N N . ARG A 1 122 ? 31.354 -7.273 -39.163 1.00 57.12 122 ARG A N 1
ATOM 1006 C CA . ARG A 1 122 ? 31.820 -8.594 -39.628 1.00 57.12 122 ARG A CA 1
ATOM 1007 C C . ARG A 1 122 ? 32.747 -8.482 -40.837 1.00 57.12 122 ARG A C 1
ATOM 1009 O O . ARG A 1 122 ? 33.723 -9.222 -40.905 1.00 57.12 122 ARG A O 1
ATOM 1016 N N . GLU A 1 123 ? 32.467 -7.557 -41.752 1.00 58.06 123 GLU A N 1
ATOM 1017 C CA . GLU A 1 123 ? 33.311 -7.292 -42.922 1.00 58.06 123 GLU A CA 1
ATOM 1018 C C . GLU A 1 123 ? 34.640 -6.631 -42.526 1.00 58.06 123 GLU A C 1
ATOM 1020 O O . GLU A 1 123 ? 35.687 -7.144 -42.909 1.00 58.06 123 GLU A O 1
ATOM 1025 N N . ARG A 1 124 ? 34.655 -5.609 -41.652 1.00 54.00 124 ARG A N 1
ATOM 1026 C CA . ARG A 1 124 ? 35.919 -5.001 -41.165 1.00 54.00 124 ARG A CA 1
ATOM 1027 C C . ARG A 1 124 ? 36.850 -5.985 -40.443 1.00 54.00 124 ARG A C 1
ATOM 1029 O O . ARG A 1 124 ? 38.061 -5.852 -40.558 1.00 54.00 124 ARG A O 1
ATOM 1036 N N . ARG A 1 125 ? 36.322 -6.983 -39.721 1.00 57.19 125 ARG A N 1
ATOM 1037 C CA . ARG A 1 125 ? 37.148 -8.017 -39.056 1.00 57.19 125 ARG A CA 1
ATOM 1038 C C . ARG A 1 125 ? 37.758 -9.041 -40.018 1.00 57.19 125 ARG A C 1
ATOM 1040 O O . ARG A 1 125 ? 38.706 -9.711 -39.626 1.00 57.19 125 ARG A O 1
ATOM 1047 N N . ARG A 1 126 ? 37.227 -9.189 -41.237 1.00 55.16 126 ARG A N 1
ATOM 1048 C CA . ARG A 1 126 ? 37.794 -10.085 -42.262 1.00 55.16 126 ARG A CA 1
ATOM 1049 C C . ARG A 1 126 ? 39.020 -9.499 -42.966 1.00 55.16 126 ARG A C 1
ATOM 1051 O O . ARG A 1 126 ? 39.819 -10.277 -43.450 1.00 55.16 126 ARG A O 1
ATOM 1058 N N . TRP A 1 127 ? 39.171 -8.174 -42.984 1.00 54.78 127 TRP A N 1
ATOM 1059 C CA . TRP A 1 127 ? 40.292 -7.466 -43.624 1.00 54.78 127 TRP A CA 1
ATOM 1060 C C . TRP A 1 127 ? 41.496 -7.209 -42.698 1.00 54.78 127 TRP A C 1
ATOM 1062 O O . TRP A 1 127 ? 42.483 -6.629 -43.128 1.00 54.78 127 TRP A O 1
ATOM 1072 N N . LEU A 1 128 ? 41.402 -7.590 -41.419 1.00 58.25 128 LEU A N 1
ATOM 1073 C CA . LEU A 1 128 ? 42.450 -7.404 -40.399 1.00 58.25 128 LEU A CA 1
ATOM 1074 C C . LEU A 1 128 ? 43.167 -8.722 -40.030 1.00 58.25 128 LEU A C 1
ATOM 1076 O O . LEU A 1 128 ? 43.843 -8.784 -39.005 1.00 58.25 128 LEU A O 1
ATOM 1080 N N . LYS A 1 129 ? 42.978 -9.776 -40.828 1.00 48.19 129 LYS A N 1
ATOM 1081 C CA . LYS A 1 129 ? 43.755 -11.021 -40.811 1.00 48.19 129 LYS A CA 1
ATOM 1082 C C . LYS A 1 129 ? 44.480 -11.145 -42.138 1.00 48.19 129 LYS A C 1
ATOM 1084 O O . LYS A 1 129 ? 45.595 -11.699 -42.112 1.00 48.19 129 LYS A O 1
#

Radius of gyration: 23.99 Å; Cα contacts (8 Å, |Δi|>4): 137; chains: 1; bounding box: 73×27×62 Å

Sequence (129 aa):
LTDSIRTYINQKTTELDKFINVRNESLDGRHATVEAFVEIARSMHHRKGDVFYAEVQIRMPGDFTVRAESTQPDLYLAIDEVKDELQRRLKKYSGKQTARRIRDYRFFKKIAKISSLARIQRERRRWLK

InterPro domains:
  IPR003489 Ribosome hibernation promoting factor/RaiA [PF02482] (1-97)
  IPR003489 Ribosome hibernation promoting factor/RaiA [TIGR00741] (2-100)
  IPR003489 Ribosome hibernation promoting factor/RaiA [cd00552] (1-96)
  IPR036567 Ribosome hibernation promotion factor-like [G3DSA:3.30.160.100] (1-102)
  IPR036567 Ribosome hibernation promotion factor-like [SSF69754] (1-103)

Foldseek 3Di:
DDPVVVVLLVVLVVVLVVLQPDPQPLPPPADSDKDKDKDKDWDPPDPDAIKIKIKIKIDDRDPDIDIFIDIGNDHSVRSVVRSVRSSVVSNVVVVVVVVVVVVVVVVVVVVVCVDVVVVVVVVVVVVVD

Solvent-accessible surface area (backbone atoms only — not comparable to full-atom values): 7414 Å² total; per-residue (Å²): 134,56,71,70,56,52,52,49,52,49,53,55,53,58,66,46,52,84,50,59,80,74,69,93,71,65,88,77,81,47,49,88,55,76,46,77,48,77,47,77,49,73,46,83,83,49,100,74,58,61,36,20,36,26,36,41,38,40,40,40,57,62,92,49,68,49,74,32,66,28,77,26,77,43,59,69,59,9,49,51,51,25,46,54,49,43,51,53,54,37,49,53,49,52,52,51,54,53,56,48,53,55,51,49,51,52,51,52,54,51,49,57,64,69,36,67,65,54,51,54,58,55,54,60,60,66,78,76,115

Organism: NCBI:txid1802163